Protein AF-A0A1J4KFQ0-F1 (afdb_monomer_lite)

Sequence (84 aa):
MCKAGAGKYGDYDSCVWQSIGMGQFRPLEGSNPYLGQVNQIERVQEAKLECLISTNLIKEMIVEMKKAHPYEVPAYHYWPVFID

Foldseek 3Di:
DQVLPWADDDPDGPHKDKDKDKDWDAADPPAPFLDDDHRDIDIDTDIDIDTDHDPVSVVVVVVVCCVPDSGVDDDDDDDDDDDD

Radius of gyration: 15.24 Å; chains: 1; bounding box: 34×24×43 Å

Organism: NCBI:txid1144522

Structure (mmCIF, N/CA/C/O backbone):
data_AF-A0A1J4KFQ0-F1
#
_entry.id   AF-A0A1J4KFQ0-F1
#
loop_
_atom_site.group_PDB
_atom_site.id
_atom_site.type_symbol
_atom_site.label_atom_id
_atom_site.label_alt_id
_atom_site.label_comp_id
_atom_site.label_asym_id
_atom_site.label_entity_id
_atom_site.label_seq_id
_atom_site.pdbx_PDB_ins_code
_atom_site.Cartn_x
_atom_site.Cartn_y
_atom_site.Cartn_z
_atom_site.occupancy
_atom_site.B_iso_or_equiv
_atom_site.auth_seq_id
_atom_site.auth_comp_id
_atom_site.auth_asym_id
_atom_site.auth_atom_id
_atom_site.pdbx_PDB_model_num
ATOM 1 N N . MET A 1 1 ? -2.937 2.452 -9.164 1.00 82.44 1 MET A N 1
ATOM 2 C CA . MET A 1 1 ? -1.497 2.116 -9.232 1.00 82.44 1 MET A CA 1
ATOM 3 C C . MET A 1 1 ? -1.051 1.850 -10.667 1.00 82.44 1 MET A C 1
ATOM 5 O O . MET A 1 1 ? -0.373 2.711 -11.204 1.00 82.44 1 MET A O 1
ATOM 9 N N . CYS A 1 2 ? -1.478 0.768 -11.335 1.00 85.81 2 CYS A N 1
ATOM 10 C CA . CYS A 1 2 ? -0.973 0.430 -12.683 1.00 85.81 2 CYS A CA 1
ATOM 11 C C . CYS A 1 2 ? -1.255 1.491 -13.760 1.00 85.81 2 CYS A C 1
ATOM 13 O O . CYS A 1 2 ? -0.375 1.825 -14.544 1.00 85.81 2 CYS A O 1
ATOM 15 N N . LYS A 1 3 ? -2.441 2.121 -13.734 1.00 86.12 3 LYS A N 1
ATOM 16 C CA . LYS A 1 3 ? -2.770 3.246 -14.635 1.00 86.12 3 LYS A CA 1
ATOM 17 C C . LYS A 1 3 ? -1.819 4.448 -14.506 1.00 86.12 3 LYS A C 1
ATOM 19 O O . LYS A 1 3 ? -1.703 5.214 -15.448 1.00 86.12 3 LYS A O 1
ATOM 24 N N . ALA A 1 4 ? -1.149 4.597 -13.360 1.00 84.50 4 ALA A N 1
ATOM 25 C CA . ALA A 1 4 ? -0.164 5.647 -13.094 1.00 84.50 4 ALA A CA 1
ATOM 26 C C . ALA A 1 4 ? 1.285 5.193 -13.394 1.00 84.50 4 ALA A C 1
ATOM 28 O O . ALA A 1 4 ? 2.238 5.820 -12.943 1.00 84.50 4 ALA A O 1
ATOM 29 N N . GLY A 1 5 ? 1.467 4.073 -14.106 1.00 86.50 5 GLY A N 1
ATOM 30 C CA . GLY A 1 5 ? 2.776 3.569 -14.540 1.00 86.50 5 GLY A CA 1
ATOM 31 C C . GLY A 1 5 ? 3.505 2.663 -13.542 1.00 86.50 5 GLY A C 1
ATOM 32 O O . GLY A 1 5 ? 4.603 2.198 -13.841 1.00 86.50 5 GLY A O 1
ATOM 33 N N . ALA A 1 6 ? 2.916 2.377 -12.377 1.00 93.25 6 ALA A N 1
ATOM 34 C CA . ALA A 1 6 ? 3.454 1.375 -11.459 1.00 93.25 6 ALA A CA 1
ATOM 35 C C . ALA A 1 6 ? 3.308 -0.043 -12.042 1.00 93.25 6 ALA A C 1
ATOM 37 O O . ALA A 1 6 ? 2.308 -0.353 -12.687 1.00 93.25 6 ALA A O 1
ATOM 38 N N . GLY A 1 7 ? 4.283 -0.912 -11.797 1.00 94.94 7 GLY A N 1
ATOM 39 C CA . GLY A 1 7 ? 4.298 -2.280 -12.313 1.00 94.94 7 GLY A CA 1
ATOM 40 C C . GLY A 1 7 ? 4.700 -2.391 -13.783 1.00 94.94 7 GLY A C 1
ATOM 41 O O . GLY A 1 7 ? 4.389 -3.398 -14.407 1.00 94.94 7 GLY A O 1
ATOM 42 N N . LYS A 1 8 ? 5.366 -1.378 -14.352 1.00 94.06 8 LYS A N 1
ATOM 43 C CA . LYS A 1 8 ? 5.986 -1.484 -15.679 1.00 94.06 8 LYS A CA 1
ATOM 44 C C . LYS A 1 8 ? 7.450 -1.902 -15.550 1.00 94.06 8 LYS A C 1
ATOM 46 O O . LYS A 1 8 ? 8.211 -1.240 -14.844 1.00 94.06 8 LYS A O 1
ATOM 51 N N . TYR A 1 9 ? 7.843 -2.964 -16.249 1.00 91.56 9 TYR A N 1
ATOM 52 C CA . TYR A 1 9 ? 9.224 -3.441 -16.302 1.00 91.56 9 TYR A CA 1
ATOM 53 C C . TYR A 1 9 ? 9.506 -4.147 -17.635 1.00 91.56 9 TYR A C 1
ATOM 55 O O . TYR A 1 9 ? 8.819 -5.104 -17.989 1.00 91.56 9 TYR A O 1
ATOM 63 N N . GLY A 1 10 ? 10.507 -3.670 -18.383 1.00 90.88 10 GLY A N 1
ATOM 64 C CA . GLY A 1 10 ? 10.764 -4.133 -19.750 1.00 90.88 10 GLY A CA 1
ATOM 65 C C . GLY A 1 10 ? 9.520 -4.002 -20.637 1.00 90.88 10 GLY A C 1
ATOM 66 O O . GLY A 1 10 ? 8.872 -2.951 -20.653 1.00 90.88 10 GLY A O 1
ATOM 67 N N . ASP A 1 11 ? 9.173 -5.095 -21.317 1.00 94.75 11 ASP A N 1
ATOM 68 C CA . ASP A 1 11 ? 7.998 -5.199 -22.194 1.00 94.75 11 ASP A CA 1
ATOM 69 C C . ASP A 1 11 ? 6.705 -5.603 -21.457 1.00 94.75 11 ASP A C 1
ATOM 71 O O . ASP A 1 11 ? 5.694 -5.901 -22.092 1.00 94.75 11 ASP A O 1
ATOM 75 N N . TYR A 1 12 ? 6.715 -5.613 -20.121 1.00 94.44 12 TYR A N 1
ATOM 76 C CA . TYR A 1 12 ? 5.575 -6.005 -19.294 1.00 94.44 12 TYR A CA 1
ATOM 77 C C . TYR A 1 12 ? 4.987 -4.804 -18.549 1.00 94.44 12 TYR A C 1
ATOM 79 O O . TYR A 1 12 ? 5.708 -3.920 -18.072 1.00 94.44 12 TYR A O 1
ATOM 87 N N . ASP A 1 13 ? 3.662 -4.790 -18.422 1.00 94.56 13 ASP A N 1
AT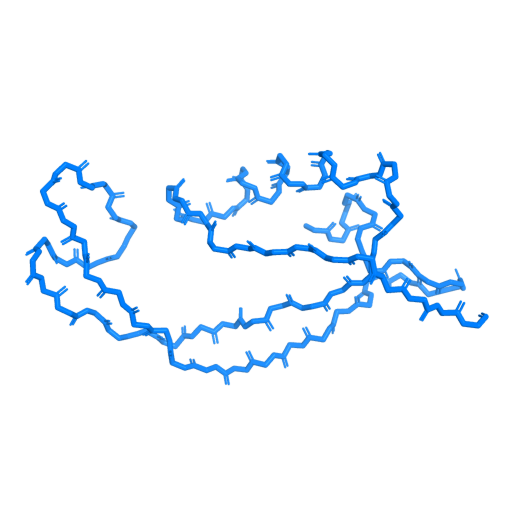OM 88 C CA . ASP A 1 13 ? 2.920 -3.844 -17.598 1.00 94.56 13 ASP A CA 1
ATOM 89 C C . ASP A 1 13 ? 2.053 -4.567 -16.558 1.00 94.56 13 ASP A C 1
ATOM 91 O O . ASP A 1 13 ? 1.925 -5.792 -16.550 1.00 94.56 13 ASP A O 1
ATOM 95 N N . SER A 1 14 ? 1.483 -3.794 -15.631 1.00 94.25 14 SER A N 1
ATOM 96 C CA . SER A 1 14 ? 0.601 -4.305 -14.574 1.00 94.25 14 SER A CA 1
ATOM 97 C C . SER A 1 14 ? 1.222 -5.390 -13.675 1.00 94.25 14 SER A C 1
ATOM 99 O O . SER A 1 14 ? 0.499 -6.142 -13.022 1.00 94.25 14 SER A O 1
ATOM 101 N N . CYS A 1 15 ? 2.553 -5.450 -13.584 1.00 95.81 15 CYS A N 1
ATOM 102 C CA . CYS A 1 15 ? 3.271 -6.371 -12.712 1.00 95.81 15 CYS A CA 1
ATOM 103 C C . CYS A 1 15 ? 3.094 -5.967 -11.243 1.00 95.81 15 CYS A C 1
ATOM 105 O O . CYS A 1 15 ? 3.649 -4.963 -10.786 1.00 95.81 15 CYS A O 1
ATOM 107 N N . VAL A 1 16 ? 2.338 -6.768 -10.495 1.00 96.69 16 VAL A N 1
ATOM 108 C CA . VAL A 1 16 ? 2.103 -6.581 -9.061 1.00 96.69 16 VAL A CA 1
ATOM 109 C C . VAL A 1 16 ? 2.243 -7.925 -8.359 1.00 96.69 16 VAL A C 1
ATOM 111 O O . VAL A 1 16 ? 1.624 -8.909 -8.757 1.00 96.69 16 VAL A O 1
ATOM 114 N N . TRP A 1 17 ? 3.039 -7.956 -7.297 1.00 96.81 17 TRP A N 1
ATOM 115 C CA . TRP A 1 17 ? 3.044 -9.044 -6.331 1.00 96.81 17 TRP A CA 1
ATOM 116 C C . TRP A 1 17 ? 2.034 -8.746 -5.221 1.00 96.81 17 TRP A C 1
ATOM 118 O O . TRP A 1 17 ? 1.963 -7.617 -4.729 1.00 96.81 17 TRP A O 1
ATOM 128 N N . GLN A 1 18 ? 1.265 -9.755 -4.816 1.00 97.50 18 GLN A N 1
ATOM 129 C CA . GLN A 1 18 ? 0.257 -9.631 -3.769 1.00 97.50 18 GLN A CA 1
ATOM 130 C C . GLN A 1 18 ? 0.457 -10.697 -2.693 1.00 97.50 18 GLN A C 1
ATOM 132 O O . GLN A 1 18 ? 0.468 -11.892 -2.983 1.00 97.50 18 GLN A O 1
ATOM 137 N N . SER A 1 19 ? 0.519 -10.254 -1.438 1.00 97.94 19 SER A N 1
ATOM 138 C CA . SER A 1 19 ? 0.513 -11.119 -0.256 1.00 97.94 19 SER A CA 1
ATOM 139 C C . SER A 1 19 ? -0.724 -10.822 0.588 1.00 97.94 19 SER A C 1
ATOM 141 O O . SER A 1 19 ? -0.947 -9.673 0.970 1.00 97.94 19 SER A O 1
ATOM 143 N N . ILE A 1 20 ? -1.525 -11.842 0.900 1.00 98.00 20 ILE A N 1
ATOM 144 C CA . ILE A 1 20 ? -2.670 -11.705 1.811 1.00 98.00 20 ILE A CA 1
ATOM 145 C C . ILE A 1 20 ? -2.197 -11.885 3.253 1.00 98.00 20 ILE A C 1
ATOM 147 O O . ILE A 1 20 ? -1.470 -12.830 3.557 1.00 98.00 20 ILE A O 1
ATOM 151 N N . GLY A 1 21 ? -2.625 -10.995 4.144 1.00 97.31 21 GLY A N 1
ATOM 152 C CA . GLY A 1 21 ? -2.271 -11.023 5.559 1.00 97.31 21 GLY A CA 1
ATOM 153 C C . GLY A 1 21 ? -3.384 -10.498 6.459 1.00 97.31 21 GLY A C 1
ATOM 154 O O . GLY A 1 21 ? -4.478 -10.173 6.001 1.00 97.31 21 GLY A O 1
ATOM 155 N N . MET A 1 22 ? -3.092 -10.433 7.757 1.00 97.81 22 MET A N 1
ATOM 156 C CA . MET A 1 22 ? -3.962 -9.817 8.757 1.00 97.81 22 MET A CA 1
ATOM 157 C C . MET A 1 22 ? -3.354 -8.481 9.187 1.00 97.81 22 MET A C 1
ATOM 159 O O . MET A 1 22 ? -2.299 -8.460 9.825 1.00 97.81 22 MET A O 1
ATOM 163 N N . GLY A 1 23 ? -4.015 -7.384 8.836 1.00 95.88 23 GLY A N 1
ATOM 164 C CA . GLY A 1 23 ? -3.715 -6.054 9.349 1.00 95.88 23 GLY A CA 1
ATOM 165 C C . GLY A 1 23 ? -4.255 -5.885 10.765 1.00 95.88 23 GLY A C 1
ATOM 166 O O . GLY A 1 23 ? -5.279 -6.471 11.123 1.00 95.88 23 GLY A O 1
ATOM 167 N N . GLN A 1 24 ? -3.569 -5.086 11.582 1.00 96.31 24 GLN A N 1
ATOM 168 C CA . GLN A 1 24 ? -4.030 -4.735 12.922 1.00 96.31 24 GLN A CA 1
ATOM 169 C C . GLN A 1 24 ? -3.765 -3.260 13.201 1.00 96.31 24 GLN A C 1
ATOM 171 O O . GLN A 1 24 ? -2.634 -2.790 13.079 1.00 96.31 24 GLN A O 1
ATOM 176 N N . PHE A 1 25 ? -4.794 -2.547 13.639 1.00 95.44 25 PHE A N 1
ATOM 177 C CA . PHE A 1 25 ? -4.688 -1.146 14.030 1.00 95.44 25 PHE A CA 1
ATOM 178 C C . PHE A 1 25 ? -5.689 -0.823 15.140 1.00 95.44 25 PHE A C 1
ATOM 180 O O . PHE A 1 25 ? -6.585 -1.606 15.440 1.00 95.44 25 PHE A O 1
ATOM 187 N N . ARG A 1 26 ? -5.510 0.331 15.784 1.00 96.56 26 ARG A N 1
ATOM 188 C CA . ARG A 1 26 ? -6.451 0.875 16.766 1.00 96.56 26 ARG A CA 1
ATOM 189 C C . ARG A 1 26 ? -6.687 2.345 16.434 1.00 96.56 26 ARG A C 1
ATOM 191 O O . ARG A 1 26 ? -5.750 3.126 16.618 1.00 96.56 26 ARG A O 1
ATOM 198 N N . PRO A 1 27 ? -7.882 2.733 15.959 1.00 96.19 27 PRO A N 1
ATOM 199 C CA . PRO A 1 27 ? -8.213 4.140 15.775 1.00 96.19 27 PRO A CA 1
ATOM 200 C C . PRO A 1 27 ? -8.114 4.877 17.113 1.00 96.19 27 PRO A C 1
ATOM 202 O O . PRO A 1 27 ? -8.570 4.369 18.139 1.00 96.19 27 PRO A O 1
ATOM 205 N N . LEU A 1 28 ? -7.507 6.060 17.115 1.00 96.44 28 LEU A N 1
ATOM 206 C CA . LEU A 1 28 ? -7.417 6.920 18.297 1.00 96.44 28 LEU A CA 1
ATOM 207 C C . LEU A 1 28 ? -8.469 8.030 18.221 1.00 96.44 28 LEU A C 1
ATOM 209 O O . LEU A 1 28 ? -9.072 8.254 17.169 1.00 96.44 28 LEU A O 1
ATOM 213 N N . GLU A 1 29 ? -8.679 8.743 19.326 1.00 96.56 29 GLU A N 1
ATOM 214 C CA . GLU A 1 29 ? -9.516 9.945 19.325 1.00 96.56 29 GLU A CA 1
ATOM 215 C C . GLU A 1 29 ? -9.069 10.922 18.224 1.00 96.56 29 GLU A C 1
ATOM 217 O O . GLU A 1 29 ? -7.876 11.156 18.029 1.00 96.56 29 GLU A O 1
ATOM 222 N N . GLY A 1 30 ? -10.036 11.449 17.468 1.00 93.88 30 GLY A N 1
ATOM 223 C CA . GLY A 1 30 ? -9.789 12.322 16.316 1.00 93.88 30 GLY A CA 1
ATOM 224 C C . GLY A 1 30 ? -9.532 11.607 14.983 1.00 93.88 30 GLY A C 1
ATOM 225 O O . GLY A 1 30 ? -9.430 12.284 13.966 1.00 93.88 30 GLY A O 1
ATOM 226 N N . SER A 1 31 ? -9.466 10.270 14.951 1.00 93.25 31 SER A N 1
ATOM 227 C CA . SER A 1 31 ? -9.393 9.514 13.688 1.00 93.25 31 SER A CA 1
ATOM 228 C C . SER A 1 31 ? -10.756 9.483 12.984 1.00 93.25 31 SER A C 1
ATOM 230 O O . SER A 1 31 ? -11.777 9.332 13.659 1.00 93.25 31 SER A O 1
ATOM 232 N N . ASN A 1 32 ? -10.783 9.511 11.647 1.00 90.62 32 ASN A N 1
ATOM 233 C CA . ASN A 1 32 ? -11.976 9.199 10.852 1.00 90.62 32 ASN A CA 1
ATOM 234 C C . ASN A 1 32 ? -11.776 7.870 10.095 1.00 90.62 32 ASN A C 1
ATOM 236 O O . ASN A 1 32 ? -11.576 7.859 8.875 1.00 90.62 32 ASN A O 1
ATOM 240 N N . PRO A 1 33 ? -11.742 6.728 10.812 1.00 90.50 33 PRO A N 1
ATOM 241 C CA . PRO A 1 33 ? -11.370 5.464 10.205 1.00 90.50 33 PRO A CA 1
ATOM 242 C C . PRO A 1 33 ? -12.450 4.993 9.228 1.00 90.50 33 PRO A C 1
ATOM 244 O O . PRO A 1 33 ? -13.641 5.027 9.524 1.00 90.50 33 PRO A O 1
ATOM 247 N N . TYR A 1 34 ? -12.022 4.470 8.078 1.00 90.88 34 TYR A N 1
ATOM 248 C CA . TYR A 1 34 ? -12.925 3.796 7.141 1.00 90.88 34 TYR A CA 1
ATOM 249 C C . TYR A 1 34 ? -13.590 2.557 7.770 1.00 90.88 34 TYR A C 1
ATOM 251 O O . TYR A 1 34 ? -14.726 2.220 7.445 1.00 90.88 34 TYR A O 1
ATOM 259 N N . LEU A 1 35 ? -12.876 1.884 8.679 1.00 92.50 35 LEU A N 1
ATOM 260 C CA . LEU A 1 35 ? -13.346 0.727 9.431 1.00 92.50 35 LEU A CA 1
ATOM 261 C C . LEU A 1 35 ? -12.841 0.792 10.871 1.00 92.50 35 LEU A C 1
ATOM 263 O O . LEU A 1 35 ? -11.682 1.129 11.110 1.00 92.50 35 LEU A O 1
ATOM 267 N N . GLY A 1 36 ? -13.695 0.384 11.806 1.00 92.69 36 GLY A N 1
ATOM 268 C CA . GLY A 1 36 ? -13.322 0.151 13.196 1.00 92.69 36 GLY A CA 1
ATOM 269 C C . GLY A 1 36 ? -13.893 1.147 14.187 1.00 92.69 36 GLY A C 1
ATOM 270 O O . GLY A 1 36 ? -14.500 2.150 13.811 1.00 92.69 36 GLY A O 1
ATOM 271 N N . GLN A 1 37 ? -13.688 0.862 15.470 1.00 94.06 37 GLN A N 1
ATOM 272 C CA . GLN A 1 37 ? -14.142 1.705 16.574 1.00 94.06 37 GLN A CA 1
ATOM 273 C C . GLN A 1 37 ? -12.967 2.354 17.312 1.00 94.06 37 GLN A C 1
ATOM 275 O O . GLN A 1 37 ? -11.914 1.750 17.521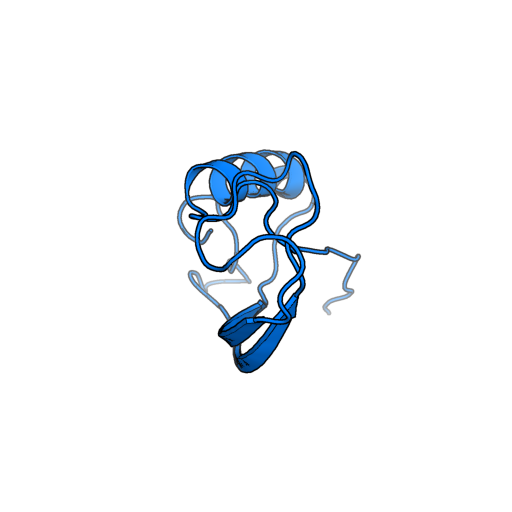 1.00 94.06 37 GLN A O 1
ATOM 280 N N . VAL A 1 38 ? -13.158 3.608 17.734 1.00 96.31 38 VAL A N 1
ATOM 281 C CA . VAL A 1 38 ? -12.153 4.353 18.507 1.00 96.31 38 VAL A CA 1
ATOM 282 C C . VAL A 1 38 ? -11.774 3.576 19.769 1.00 96.31 38 VAL A C 1
ATOM 284 O O . VAL A 1 38 ? -12.630 3.063 20.489 1.00 96.31 38 VAL A O 1
ATOM 287 N N . ASN A 1 39 ? -10.468 3.503 20.025 1.00 96.69 39 ASN A N 1
ATOM 288 C CA . ASN A 1 39 ? -9.830 2.797 21.134 1.00 96.69 39 ASN A CA 1
ATOM 289 C C . ASN A 1 39 ? -10.014 1.266 21.149 1.00 96.69 39 ASN A C 1
ATOM 291 O O . ASN A 1 39 ? -9.618 0.626 22.124 1.00 96.69 39 ASN A O 1
ATOM 295 N N . GLN A 1 40 ? -10.503 0.656 20.065 1.00 97.75 40 GLN A N 1
ATOM 296 C CA . GLN A 1 40 ? -10.589 -0.801 19.912 1.00 97.75 40 GLN A CA 1
ATOM 297 C C . GLN A 1 40 ? -9.559 -1.322 18.909 1.00 97.75 40 GLN A C 1
ATOM 299 O O . GLN A 1 40 ? -9.230 -0.658 17.929 1.00 97.75 40 GLN A O 1
ATOM 304 N N . ILE A 1 41 ? -8.993 -2.501 19.192 1.00 97.69 41 ILE A N 1
ATOM 305 C CA . ILE A 1 41 ? -8.077 -3.161 18.260 1.00 97.69 41 ILE A CA 1
ATOM 306 C C . ILE A 1 41 ? -8.910 -3.852 17.190 1.00 97.69 41 ILE A C 1
ATOM 308 O O . ILE A 1 41 ? -9.629 -4.806 17.482 1.00 97.69 41 ILE A O 1
ATOM 312 N N . GLU A 1 42 ? -8.725 -3.414 15.956 1.00 97.38 42 GLU A N 1
ATOM 313 C CA . GLU A 1 42 ? -9.312 -4.022 14.775 1.00 97.38 42 GLU A CA 1
ATOM 314 C C . GLU A 1 42 ? -8.339 -5.001 14.137 1.00 97.38 42 GLU A C 1
ATOM 316 O O . GLU A 1 42 ? -7.120 -4.794 14.148 1.00 97.38 42 GLU A O 1
ATOM 321 N N . ARG A 1 43 ? -8.887 -6.067 13.556 1.00 97.25 43 ARG A N 1
ATOM 322 C CA . ARG A 1 43 ? -8.146 -7.034 12.745 1.00 97.25 43 ARG A CA 1
ATOM 323 C C . ARG A 1 43 ? -8.893 -7.262 11.449 1.00 97.25 43 ARG A C 1
ATOM 325 O O . ARG A 1 43 ? -10.057 -7.655 11.476 1.00 97.25 43 ARG A O 1
ATOM 332 N N . VAL A 1 44 ? -8.225 -7.019 10.329 1.00 96.19 44 VAL A N 1
ATOM 333 C CA . VAL A 1 44 ? -8.841 -7.083 9.001 1.00 96.19 44 VAL A CA 1
ATOM 334 C C . VAL A 1 44 ? -7.935 -7.865 8.067 1.00 96.19 44 VAL A C 1
ATOM 336 O O . VAL A 1 44 ? -6.713 -7.740 8.123 1.00 96.19 44 VAL A O 1
ATOM 339 N N . GLN A 1 45 ? -8.529 -8.678 7.198 1.00 97.19 45 GLN A N 1
ATOM 340 C CA . GLN A 1 45 ? -7.783 -9.274 6.100 1.00 97.19 45 GLN A CA 1
ATOM 341 C C . GLN A 1 45 ? -7.359 -8.172 5.125 1.00 97.19 45 GLN A C 1
ATOM 343 O O . GLN A 1 45 ? -8.200 -7.437 4.612 1.00 97.19 45 GLN A O 1
ATOM 348 N N . GLU A 1 46 ? -6.065 -8.078 4.847 1.00 96.38 46 GLU A N 1
ATOM 349 C CA . GLU A 1 46 ? -5.496 -7.065 3.960 1.00 96.38 46 GLU A CA 1
ATOM 350 C C . GLU A 1 46 ? -4.628 -7.703 2.875 1.00 96.38 46 GLU A C 1
ATOM 352 O O . GLU A 1 46 ? -4.125 -8.821 3.013 1.00 96.38 46 GLU A O 1
ATOM 357 N N . ALA A 1 47 ? -4.445 -6.966 1.782 1.00 95.94 47 ALA A N 1
ATOM 358 C CA . ALA A 1 47 ? -3.525 -7.311 0.711 1.00 95.94 47 ALA A CA 1
ATOM 359 C C . ALA A 1 47 ? -2.340 -6.339 0.724 1.00 95.94 47 ALA A C 1
ATOM 361 O O . ALA A 1 47 ? -2.515 -5.143 0.493 1.00 95.94 47 ALA A O 1
ATOM 362 N N . LYS A 1 48 ? -1.125 -6.851 0.943 1.00 96.62 48 LYS A N 1
ATOM 363 C CA . LYS A 1 48 ? 0.107 -6.101 0.685 1.00 96.62 48 LYS A CA 1
ATOM 364 C C . LYS A 1 48 ? 0.416 -6.194 -0.806 1.00 96.62 48 LYS A C 1
ATOM 366 O O . LYS A 1 48 ? 0.621 -7.295 -1.316 1.00 96.62 48 LYS A O 1
ATOM 371 N N . LEU A 1 49 ? 0.434 -5.046 -1.480 1.00 96.00 49 LEU A N 1
ATOM 372 C CA . LEU A 1 49 ? 0.756 -4.931 -2.901 1.00 96.00 49 LEU A CA 1
ATOM 373 C C . LEU A 1 49 ? 2.176 -4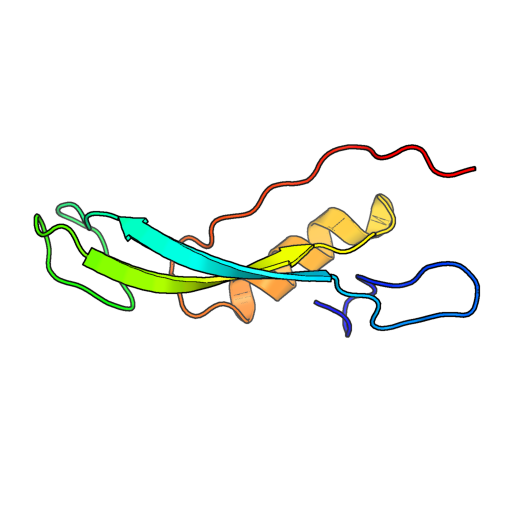.397 -3.076 1.00 96.00 49 LEU A C 1
ATOM 375 O O . LEU A 1 49 ? 2.544 -3.397 -2.460 1.00 96.00 49 LEU A O 1
ATOM 379 N N . GLU A 1 50 ? 2.957 -5.045 -3.932 1.00 96.44 50 GLU A N 1
ATOM 380 C CA . GLU A 1 50 ? 4.348 -4.689 -4.211 1.00 96.44 50 GLU A CA 1
ATOM 381 C C . GLU A 1 50 ? 4.562 -4.614 -5.725 1.00 96.44 50 GLU A C 1
ATOM 383 O O . GLU A 1 50 ? 4.150 -5.501 -6.471 1.00 96.44 50 GLU A O 1
ATOM 388 N N . CYS A 1 51 ? 5.184 -3.539 -6.203 1.00 95.44 51 CYS A N 1
ATOM 389 C CA . CYS A 1 51 ? 5.451 -3.338 -7.624 1.00 95.44 51 CYS A CA 1
ATOM 390 C C . CYS A 1 51 ? 6.650 -2.411 -7.832 1.00 95.44 51 CYS A C 1
ATOM 392 O O . CYS A 1 51 ? 6.952 -1.567 -6.986 1.00 95.44 51 CYS A O 1
ATOM 394 N N . LEU A 1 52 ? 7.286 -2.522 -8.995 1.00 95.31 52 LEU A N 1
ATOM 395 C CA . LEU A 1 52 ? 8.323 -1.590 -9.428 1.00 95.31 52 LEU A CA 1
ATOM 396 C C . LEU A 1 52 ? 7.713 -0.285 -9.934 1.00 95.31 52 LEU A C 1
ATOM 398 O O . LEU A 1 52 ? 6.609 -0.267 -10.475 1.00 95.31 52 LEU A O 1
ATOM 402 N N . ILE A 1 53 ? 8.440 0.817 -9.790 1.00 94.88 53 ILE A N 1
ATOM 403 C CA . ILE A 1 53 ? 8.052 2.100 -10.369 1.00 94.88 53 ILE A CA 1
ATOM 404 C C . ILE A 1 53 ? 9.292 2.938 -10.670 1.00 94.88 53 ILE A C 1
ATOM 406 O O . ILE A 1 53 ? 10.241 2.964 -9.889 1.00 94.88 53 ILE A O 1
ATOM 410 N N . SER A 1 54 ? 9.278 3.650 -11.796 1.00 93.25 54 SER A N 1
ATOM 411 C CA . SER A 1 54 ? 10.331 4.608 -12.128 1.00 93.25 54 SER A CA 1
ATOM 412 C C . SER A 1 54 ? 10.331 5.787 -11.150 1.00 93.25 54 SER A C 1
ATOM 414 O O . SER A 1 54 ? 9.280 6.332 -10.807 1.00 93.25 54 SER A O 1
ATOM 416 N N . THR A 1 55 ? 11.518 6.228 -10.729 1.00 92.88 55 THR A N 1
ATOM 417 C CA . THR A 1 55 ? 11.695 7.268 -9.699 1.00 92.88 55 THR A CA 1
ATOM 418 C C . THR A 1 55 ? 10.953 8.570 -10.009 1.00 92.88 55 THR A C 1
ATOM 420 O O . THR A 1 55 ? 10.420 9.217 -9.108 1.00 92.88 55 THR A O 1
ATOM 423 N N . ASN A 1 56 ? 10.867 8.946 -11.287 1.00 93.75 56 ASN A N 1
ATOM 424 C CA . ASN A 1 56 ? 10.162 10.144 -11.743 1.00 93.75 56 ASN A CA 1
ATOM 425 C C . ASN A 1 56 ? 8.634 10.073 -11.560 1.00 93.75 56 ASN A C 1
ATOM 427 O O . ASN A 1 56 ? 7.999 11.121 -11.506 1.00 93.75 56 ASN A O 1
ATOM 431 N N . LEU A 1 57 ? 8.052 8.876 -11.425 1.00 94.31 57 LEU A N 1
ATOM 432 C CA . LEU A 1 57 ? 6.607 8.666 -11.270 1.00 94.31 57 LEU A CA 1
ATOM 433 C C . LEU A 1 57 ? 6.168 8.479 -9.809 1.00 94.31 57 LEU A C 1
ATOM 435 O O . LEU A 1 57 ? 4.972 8.482 -9.527 1.00 94.31 57 LEU A O 1
ATOM 439 N N . ILE A 1 58 ? 7.102 8.352 -8.857 1.00 94.25 58 ILE A N 1
ATOM 440 C CA . ILE A 1 58 ? 6.786 8.051 -7.446 1.00 94.25 58 ILE A CA 1
ATOM 441 C C . ILE A 1 58 ? 5.811 9.071 -6.845 1.00 94.25 58 ILE A C 1
ATOM 443 O O . ILE A 1 58 ? 4.829 8.688 -6.212 1.00 94.25 58 ILE A O 1
ATOM 447 N N . LYS A 1 59 ? 6.059 10.373 -7.042 1.00 93.75 59 LYS A N 1
ATOM 448 C CA . LYS A 1 59 ? 5.220 11.431 -6.452 1.00 93.75 59 LYS A CA 1
ATOM 449 C C . LYS A 1 59 ? 3.786 11.376 -6.972 1.00 93.75 59 LYS A C 1
ATOM 451 O O . LYS A 1 59 ? 2.851 11.439 -6.179 1.00 93.75 59 LYS A O 1
ATOM 456 N N . GLU A 1 60 ? 3.629 11.246 -8.285 1.00 93.19 60 GLU A N 1
ATOM 4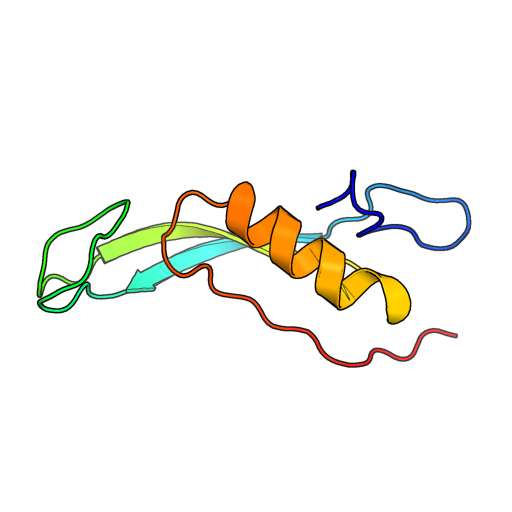57 C CA . GLU A 1 60 ? 2.321 11.150 -8.931 1.00 93.19 60 GLU A CA 1
ATOM 458 C C . GLU A 1 60 ? 1.591 9.874 -8.502 1.00 93.19 60 GLU A C 1
ATOM 460 O O . GLU A 1 60 ? 0.428 9.930 -8.107 1.00 93.19 60 GLU A O 1
ATOM 465 N N . MET A 1 61 ? 2.296 8.741 -8.451 1.00 92.88 61 MET A N 1
ATOM 466 C CA . MET A 1 61 ? 1.716 7.480 -7.998 1.00 92.88 61 MET A CA 1
ATOM 467 C C . MET A 1 61 ? 1.210 7.559 -6.560 1.00 92.88 61 MET A C 1
ATOM 469 O O . MET A 1 61 ? 0.103 7.097 -6.297 1.00 92.88 61 MET A O 1
ATOM 473 N N . ILE A 1 62 ? 1.963 8.173 -5.640 1.00 93.44 62 ILE A N 1
ATOM 474 C CA . ILE A 1 62 ? 1.525 8.349 -4.247 1.00 93.44 62 ILE A CA 1
ATOM 475 C C . ILE A 1 62 ? 0.241 9.181 -4.182 1.00 93.44 62 ILE A C 1
ATOM 477 O O . ILE A 1 62 ? -0.662 8.845 -3.418 1.00 93.44 62 ILE A O 1
ATOM 481 N N . VAL A 1 63 ? 0.139 10.253 -4.973 1.00 93.62 63 VAL A N 1
ATOM 482 C CA . VAL A 1 63 ? -1.073 11.087 -5.027 1.00 93.62 63 VAL A CA 1
ATOM 483 C C . VAL A 1 63 ? -2.266 10.269 -5.518 1.00 93.62 63 VAL A C 1
ATOM 485 O O . VAL A 1 63 ? -3.309 10.261 -4.867 1.00 93.62 63 VAL A O 1
ATOM 488 N N . GLU A 1 64 ? -2.111 9.536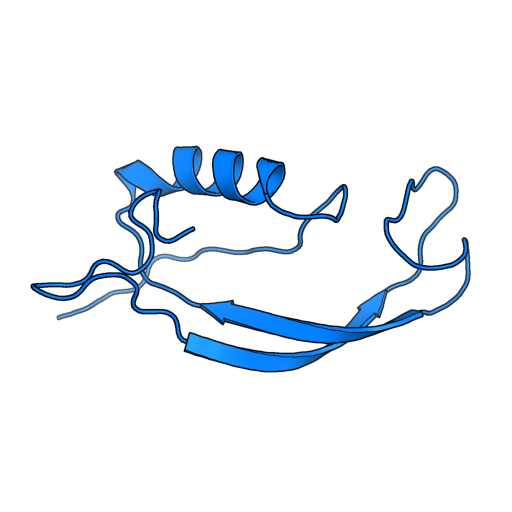 -6.618 1.00 92.50 64 GLU A N 1
ATOM 489 C CA . GLU A 1 64 ? -3.188 8.716 -7.178 1.00 92.50 64 GLU A CA 1
ATOM 490 C C . GLU A 1 64 ? -3.555 7.529 -6.279 1.00 92.50 64 GLU A C 1
ATOM 492 O O . GLU A 1 64 ? -4.731 7.200 -6.133 1.00 92.50 64 GLU A O 1
ATOM 497 N N . MET A 1 65 ? -2.576 6.913 -5.613 1.00 93.25 65 MET A N 1
ATOM 498 C CA . MET A 1 65 ? -2.823 5.874 -4.616 1.00 93.25 65 MET A CA 1
ATOM 499 C C . MET A 1 65 ? -3.631 6.439 -3.445 1.00 93.25 65 MET A C 1
ATOM 501 O O . MET A 1 65 ? -4.618 5.823 -3.063 1.00 93.25 65 MET A O 1
ATOM 505 N N . LYS A 1 66 ? -3.289 7.627 -2.923 1.00 93.31 66 LYS A N 1
ATOM 506 C CA . LYS A 1 66 ? -4.043 8.258 -1.822 1.00 93.31 66 LYS A CA 1
ATOM 507 C C . LYS A 1 66 ? -5.483 8.580 -2.214 1.00 93.31 66 LYS A C 1
ATOM 509 O O . LYS A 1 66 ? -6.369 8.411 -1.392 1.00 93.31 66 LYS A O 1
ATOM 514 N N . LYS A 1 67 ? -5.726 9.001 -3.459 1.00 92.25 67 LYS A N 1
ATOM 515 C CA . LYS A 1 67 ? -7.083 9.266 -3.969 1.00 92.25 67 LYS A CA 1
ATOM 516 C C . LYS A 1 67 ? -7.922 7.998 -4.122 1.00 92.25 67 LYS A C 1
ATOM 518 O O . LYS A 1 67 ? -9.128 8.039 -3.914 1.00 92.25 67 LYS A O 1
ATOM 523 N N . ALA A 1 68 ? -7.301 6.898 -4.545 1.00 90.75 68 ALA A N 1
ATOM 524 C CA . ALA A 1 68 ? -7.998 5.641 -4.805 1.00 90.75 68 ALA A CA 1
ATOM 525 C C . ALA A 1 68 ? -8.192 4.780 -3.547 1.00 90.75 68 ALA A C 1
ATOM 527 O O . ALA A 1 68 ? -9.025 3.875 -3.552 1.00 90.75 68 ALA A O 1
ATOM 528 N N . HIS A 1 69 ? -7.398 5.011 -2.500 1.00 90.69 69 HIS A N 1
ATOM 529 C CA . HIS A 1 69 ? -7.402 4.192 -1.295 1.00 90.69 69 HIS A CA 1
ATOM 530 C C . HIS A 1 69 ? -8.533 4.609 -0.335 1.00 90.69 69 HIS A C 1
ATOM 532 O O . HIS A 1 69 ? -8.717 5.802 -0.107 1.00 90.69 69 HIS A O 1
ATOM 538 N N . PRO A 1 70 ? -9.276 3.659 0.267 1.00 89.25 70 PRO A N 1
ATOM 539 C CA . PRO A 1 70 ? -10.417 3.979 1.131 1.00 89.25 70 PRO A CA 1
ATOM 540 C C . PRO A 1 70 ? -10.020 4.607 2.474 1.00 89.25 70 PRO A C 1
ATOM 542 O O . PRO A 1 70 ? -10.790 5.363 3.057 1.00 89.25 70 PRO A O 1
ATOM 545 N N . TYR A 1 71 ? -8.837 4.272 2.993 1.00 90.31 71 TYR A N 1
ATOM 546 C CA . TYR A 1 71 ? -8.374 4.796 4.281 1.00 90.31 71 TYR A CA 1
ATOM 547 C C . TYR A 1 71 ? -7.873 6.236 4.159 1.00 90.31 71 TYR A C 1
ATOM 549 O O . TYR A 1 71 ? -7.151 6.560 3.220 1.00 90.31 71 TYR A O 1
ATOM 557 N N . GLU A 1 72 ? -8.161 7.047 5.180 1.00 84.25 72 GLU A N 1
ATOM 558 C CA . GLU A 1 72 ? -7.678 8.427 5.326 1.00 84.25 72 GLU A CA 1
ATOM 559 C C . GLU A 1 72 ? -6.144 8.522 5.255 1.00 84.25 72 GLU A C 1
ATOM 561 O O . GLU A 1 72 ? -5.587 9.392 4.583 1.00 84.25 72 GLU A O 1
ATOM 566 N N . VAL A 1 73 ? -5.457 7.582 5.913 1.00 88.38 73 VAL A N 1
ATOM 567 C CA . VAL A 1 73 ? -3.995 7.482 5.919 1.00 88.38 73 VAL A CA 1
ATOM 568 C C . VAL A 1 73 ? -3.589 6.081 5.451 1.00 88.38 73 VAL A C 1
ATOM 570 O O . VAL A 1 73 ? -3.463 5.168 6.267 1.00 88.38 73 VAL A O 1
ATOM 573 N N . PRO A 1 74 ? -3.399 5.874 4.136 1.00 92.69 74 PRO A N 1
ATOM 574 C CA . PRO A 1 74 ? -2.929 4.600 3.606 1.00 92.69 74 PRO A CA 1
ATOM 575 C C . PRO A 1 74 ? -1.503 4.305 4.080 1.00 92.69 74 PRO A C 1
ATOM 577 O O . PRO A 1 74 ? -0.631 5.176 4.008 1.00 92.69 74 PRO A O 1
ATOM 580 N N . ALA A 1 75 ? -1.247 3.072 4.511 1.00 94.62 75 ALA A N 1
ATOM 581 C CA . ALA A 1 75 ? 0.102 2.616 4.823 1.00 94.62 75 ALA A CA 1
ATOM 582 C C . ALA A 1 75 ? 0.842 2.243 3.530 1.00 94.62 75 ALA A C 1
ATOM 584 O O . ALA A 1 75 ? 0.388 1.392 2.768 1.00 94.62 75 ALA A O 1
ATOM 585 N N . TYR A 1 76 ? 1.993 2.866 3.283 1.00 95.38 76 TYR A N 1
ATOM 586 C CA . TYR A 1 76 ? 2.861 2.533 2.156 1.00 95.38 76 TYR A CA 1
ATOM 587 C C . TYR A 1 76 ? 4.318 2.867 2.474 1.00 95.38 76 TYR A C 1
ATOM 589 O O . TYR A 1 76 ? 4.624 3.680 3.347 1.00 95.38 76 TYR A O 1
ATOM 597 N N . HIS A 1 77 ? 5.223 2.261 1.718 1.00 95.25 77 HIS A N 1
ATOM 598 C CA . HIS A 1 77 ? 6.641 2.585 1.704 1.00 95.25 77 HIS A CA 1
ATOM 599 C C . HIS A 1 77 ? 7.178 2.461 0.282 1.00 95.25 77 HIS A C 1
ATOM 601 O O . HIS A 1 77 ? 6.564 1.830 -0.577 1.00 95.25 77 HIS A O 1
ATOM 607 N N . TYR A 1 78 ? 8.333 3.061 0.037 1.00 95.06 78 TYR A N 1
ATOM 608 C CA . TYR A 1 78 ? 9.129 2.787 -1.148 1.00 95.06 78 TYR A CA 1
ATOM 609 C C . TYR A 1 78 ? 10.604 2.867 -0.765 1.00 95.06 78 TYR A C 1
ATOM 611 O O . TYR A 1 78 ? 10.987 3.624 0.128 1.00 95.06 78 TYR A O 1
ATOM 619 N N . TRP A 1 79 ? 11.431 2.090 -1.448 1.00 95.81 79 TRP A N 1
ATOM 620 C CA . TRP A 1 79 ? 12.882 2.124 -1.318 1.00 95.81 79 TRP A CA 1
ATOM 621 C C . TRP A 1 79 ? 13.513 1.922 -2.697 1.00 95.81 79 TRP A C 1
ATOM 623 O O . TRP A 1 79 ? 12.884 1.320 -3.572 1.00 95.81 79 TRP A O 1
ATOM 633 N N . PRO A 1 80 ? 14.740 2.422 -2.920 1.00 94.50 80 PRO A N 1
ATOM 634 C CA . PRO A 1 80 ? 15.492 2.094 -4.119 1.00 94.50 80 PRO A CA 1
ATOM 635 C C . PRO A 1 80 ? 15.715 0.586 -4.206 1.00 94.50 80 PRO A C 1
ATOM 637 O O . PRO A 1 80 ? 16.151 -0.042 -3.242 1.00 94.50 80 PRO A O 1
ATOM 640 N N . VAL A 1 81 ? 15.438 0.023 -5.373 1.00 92.38 81 VAL A N 1
ATOM 641 C CA . VAL A 1 81 ? 15.764 -1.360 -5.712 1.00 92.38 81 VAL A CA 1
ATOM 642 C C . VAL A 1 81 ? 16.692 -1.341 -6.914 1.00 92.38 81 VAL A C 1
ATOM 644 O O . VAL A 1 81 ? 16.471 -0.585 -7.860 1.00 92.38 81 VAL A O 1
ATOM 647 N N . PHE A 1 82 ? 17.751 -2.139 -6.845 1.00 88.75 82 PHE A N 1
ATOM 648 C CA . PHE A 1 82 ? 18.666 -2.342 -7.959 1.00 88.75 82 PHE A CA 1
ATOM 649 C C . PHE A 1 82 ? 18.198 -3.564 -8.730 1.00 88.75 82 PHE A C 1
ATOM 651 O O . PHE A 1 82 ? 17.847 -4.582 -8.134 1.00 88.75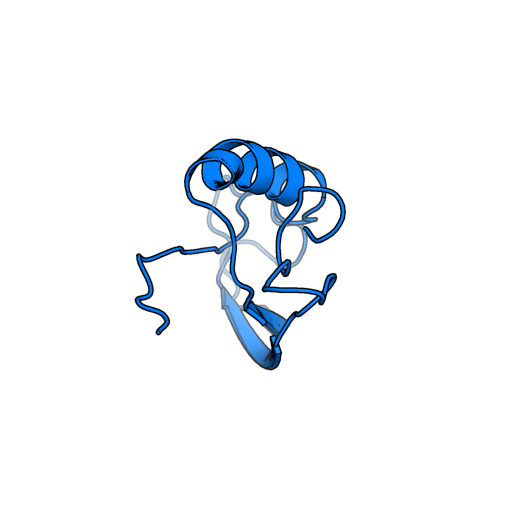 82 PHE A O 1
ATOM 658 N N . ILE A 1 83 ? 18.145 -3.415 -10.042 1.00 83.88 83 ILE A N 1
ATOM 659 C CA . ILE A 1 83 ? 17.731 -4.448 -10.976 1.00 83.88 83 ILE A CA 1
ATOM 660 C C . ILE A 1 83 ? 18.786 -4.438 -12.079 1.00 83.88 83 ILE A C 1
ATOM 662 O O . ILE A 1 83 ? 19.259 -3.354 -12.432 1.00 83.88 83 ILE A O 1
ATOM 666 N N . ASP A 1 84 ? 19.183 -5.626 -12.525 1.00 74.31 84 ASP A N 1
ATOM 667 C CA . ASP A 1 84 ? 20.237 -5.828 -13.524 1.00 74.31 84 ASP A CA 1
ATOM 668 C C . ASP A 1 84 ? 19.889 -5.236 -14.901 1.00 74.31 84 ASP A C 1
ATOM 670 O O . ASP A 1 84 ? 18.700 -5.296 -15.301 1.00 74.31 84 ASP A O 1
#

pLDDT: mean 93.38, std 4.07, range [74.31, 98.0]

Secondary structure (DSSP, 8-state):
-GGGTTT-BTTB-S--EEEEEEEEE-PPTT---SSS-TTS-EEEEEEEEE----GGGHHHHHHHHHHH-SSSS-----------

InterPro domains:
  IPR015867 Nitrogen regulatory protein PII/ATP phosphoribosyltransferase, C-terminal [G3DSA:3.30.70.120] (1-82)
  IPR036069 DUF34/NIF3 superfamily [SSF102705] (2-81)